Protein AF-X1MNC9-F1 (afdb_monomer_lite)

Radius of gyration: 22.68 Å; chains: 1; bounding box: 61×44×43 Å

pLDDT: mean 73.2, std 16.19, range [41.78, 92.62]

Secondary structure (DSSP, 8-state):
-HHHHHHHHHHHHHHHHHHHS-----------S------S-TT--SS--EEEETTEEEEEETTTTEEEETT-TTEEEETTEEEEEETTEEEEESBTTB-

Sequence (99 aa):
MRFKFLSLSAVVLACMTFMLVSCESFSIGLGSGRRHKHGPPPHAPAHGYRHKHQGVELVYDSGRGVYVVVDFPLHFYFKGHYYRYHEPHWEAGVHVDGP

Structure (mmCIF, N/CA/C/O backbone):
data_AF-X1MNC9-F1
#
_entry.id   AF-X1MNC9-F1
#
loop_
_atom_site.group_PDB
_atom_site.id
_atom_site.type_symbol
_atom_site.label_atom_id
_atom_site.label_alt_id
_atom_site.label_comp_id
_atom_site.label_asym_id
_atom_site.label_entity_id
_atom_site.label_seq_id
_atom_site.pdbx_PDB_ins_code
_atom_site.Cartn_x
_atom_site.Cartn_y
_atom_site.Cartn_z
_atom_site.occupancy
_atom_site.B_iso_or_equiv
_atom_site.auth_seq_id
_atom_site.auth_comp_id
_atom_site.auth_asym_id
_atom_site.auth_atom_id
_atom_site.pdbx_PDB_model_num
ATOM 1 N N . MET A 1 1 ? -50.392 20.813 26.097 1.00 53.41 1 MET A N 1
ATOM 2 C CA . MET A 1 1 ? -49.595 20.931 24.848 1.00 53.41 1 MET A CA 1
ATOM 3 C C . MET A 1 1 ? -48.078 20.838 25.067 1.00 53.41 1 MET A C 1
ATOM 5 O O . MET A 1 1 ? -47.412 20.285 24.207 1.00 53.41 1 MET A O 1
ATOM 9 N N . ARG A 1 2 ? -47.522 21.270 26.215 1.00 58.69 2 ARG A N 1
ATOM 10 C CA . ARG A 1 2 ? -46.071 21.229 26.516 1.00 58.69 2 ARG A CA 1
ATOM 11 C C . ARG A 1 2 ? -45.426 19.825 26.538 1.00 58.69 2 ARG A C 1
ATOM 13 O O . ARG A 1 2 ? -44.304 19.677 26.078 1.00 58.69 2 ARG A O 1
ATOM 20 N N . PHE A 1 3 ? -46.144 18.788 26.981 1.00 54.16 3 PHE A N 1
ATOM 21 C CA . PHE A 1 3 ? -45.600 17.421 27.110 1.00 54.16 3 PHE A CA 1
ATOM 22 C C . PHE A 1 3 ? -45.285 16.740 25.759 1.00 54.16 3 PHE A C 1
ATOM 24 O O . PHE A 1 3 ? -44.310 16.006 25.644 1.00 54.16 3 PHE A O 1
ATOM 31 N N . LYS A 1 4 ? -46.065 17.040 24.707 1.00 57.22 4 LYS A N 1
ATOM 32 C CA . LYS A 1 4 ? -45.836 16.515 23.346 1.00 57.22 4 LYS A CA 1
ATOM 33 C C . LYS A 1 4 ? -44.598 17.137 22.689 1.00 57.22 4 LYS A C 1
ATOM 35 O O . LYS A 1 4 ? -43.862 16.440 22.006 1.00 57.22 4 LYS A O 1
ATOM 40 N N . PHE A 1 5 ? -44.341 18.419 22.953 1.00 59.41 5 PHE A N 1
ATOM 41 C CA . PHE A 1 5 ? -43.135 19.113 22.486 1.00 59.41 5 PHE A CA 1
ATOM 42 C C . PHE A 1 5 ? -41.865 18.619 23.193 1.00 59.41 5 PHE A C 1
ATOM 44 O O . PHE A 1 5 ? -40.833 18.464 22.547 1.00 59.41 5 PHE A O 1
ATOM 51 N N . LEU A 1 6 ? -41.952 18.306 24.491 1.00 62.28 6 LEU A N 1
ATOM 52 C CA . LEU A 1 6 ? -40.858 17.690 25.254 1.00 62.28 6 LEU A CA 1
ATOM 53 C C . LEU A 1 6 ? -40.520 16.279 24.747 1.00 62.28 6 LEU A C 1
ATOM 55 O O . LEU A 1 6 ? -39.349 15.962 24.563 1.00 62.28 6 LEU A O 1
ATOM 59 N N . SER A 1 7 ? -41.537 15.463 24.454 1.00 70.69 7 SER A N 1
ATOM 60 C CA . SER A 1 7 ? -41.364 14.128 23.866 1.00 70.69 7 SER A CA 1
ATOM 61 C C . SER A 1 7 ? -40.752 14.180 22.461 1.00 70.69 7 SER A C 1
ATOM 63 O O . SER A 1 7 ? -39.821 13.431 22.182 1.00 70.69 7 SER A O 1
ATOM 65 N N . LEU A 1 8 ? -41.226 15.083 21.596 1.00 74.50 8 LEU A N 1
ATOM 66 C CA . LEU A 1 8 ? -40.704 15.225 20.235 1.00 74.50 8 LEU A CA 1
ATOM 67 C C . LEU A 1 8 ? -39.241 15.698 20.238 1.00 74.50 8 LEU A C 1
ATOM 69 O O . LEU A 1 8 ? -38.417 15.161 19.505 1.00 74.50 8 LEU A O 1
ATOM 73 N N . SER A 1 9 ? -38.911 16.657 21.108 1.00 76.69 9 SER A N 1
ATOM 74 C CA . SER A 1 9 ? -37.542 17.151 21.284 1.00 76.69 9 SER A CA 1
ATOM 75 C C . SER A 1 9 ? -36.590 16.046 21.753 1.00 76.69 9 SER A C 1
ATOM 77 O O . SER A 1 9 ? -35.512 15.880 21.185 1.00 76.69 9 SER A O 1
ATOM 79 N N . ALA A 1 10 ? -37.013 15.229 22.724 1.00 82.06 10 ALA A N 1
ATOM 80 C CA . ALA A 1 10 ? -36.211 14.115 23.225 1.00 82.06 10 ALA A CA 1
ATOM 81 C C . ALA A 1 10 ? -35.916 13.062 22.141 1.00 82.06 10 ALA A C 1
ATOM 83 O O . ALA A 1 10 ? -34.796 12.563 22.061 1.00 82.06 10 ALA A O 1
ATOM 84 N N . VAL A 1 11 ? -36.892 12.760 21.277 1.00 84.75 11 VAL A N 1
ATOM 85 C CA . VAL A 1 11 ? -36.710 11.816 20.160 1.00 84.75 11 VAL A CA 1
ATOM 86 C C . VAL A 1 11 ? -35.742 12.374 19.114 1.00 84.75 11 VAL A C 1
ATOM 88 O O . VAL A 1 11 ? -34.836 11.665 18.685 1.00 84.75 11 VAL A O 1
ATOM 91 N N . VAL A 1 12 ? -35.877 13.652 18.745 1.00 85.38 12 VAL A N 1
ATOM 92 C CA . VAL A 1 12 ? -34.975 14.301 17.777 1.00 85.38 12 VAL A CA 1
ATOM 93 C C . VAL A 1 12 ? -33.537 14.347 18.305 1.00 85.38 12 VAL A C 1
ATOM 95 O O . VAL A 1 12 ? -32.606 14.021 17.570 1.00 85.38 12 VAL A O 1
ATOM 98 N N . LEU A 1 13 ? -33.352 14.683 19.585 1.00 82.75 13 LEU A N 1
ATOM 99 C CA . LEU A 1 13 ? -32.039 14.668 20.237 1.00 82.75 13 LEU A CA 1
ATOM 100 C C . LEU A 1 13 ? -31.417 13.264 20.244 1.00 82.75 13 LEU A C 1
ATOM 102 O O . LEU A 1 13 ? -30.252 13.127 19.878 1.00 82.75 13 LEU A O 1
ATOM 106 N N . ALA A 1 14 ? -32.189 12.224 20.572 1.00 83.44 14 ALA A N 1
ATOM 107 C CA . ALA A 1 14 ? -31.706 10.842 20.560 1.00 83.44 14 ALA A CA 1
ATOM 108 C C . ALA A 1 14 ? -31.302 10.364 19.150 1.00 83.44 14 ALA A C 1
ATOM 110 O O . ALA A 1 14 ? -30.274 9.703 18.982 1.00 83.44 14 ALA A O 1
ATOM 111 N N . CYS A 1 15 ? -32.064 10.732 18.115 1.00 78.62 15 CYS A N 1
ATOM 112 C CA . CYS A 1 15 ? -31.718 10.415 16.728 1.00 78.62 15 CYS A CA 1
ATOM 113 C C . CYS A 1 15 ? -30.419 11.101 16.284 1.00 78.62 15 CYS A C 1
ATOM 115 O O . CYS A 1 15 ? -29.574 10.460 15.661 1.00 78.62 15 CYS A O 1
ATOM 117 N N . MET A 1 16 ? -30.226 12.373 16.644 1.00 77.25 16 MET A N 1
ATOM 118 C CA . MET A 1 16 ? -29.005 13.113 16.305 1.00 77.25 16 MET A CA 1
ATOM 119 C C . MET A 1 16 ? -27.770 12.532 17.006 1.00 77.25 16 MET A C 1
ATOM 121 O O . MET A 1 16 ? -26.710 12.440 16.393 1.00 77.25 16 MET A O 1
ATOM 125 N N . THR A 1 17 ? -27.902 12.062 18.253 1.00 76.25 17 THR A N 1
ATOM 126 C CA . THR A 1 17 ? -26.799 11.376 18.948 1.00 76.25 17 THR A CA 1
ATOM 127 C C . THR A 1 17 ? -26.445 10.036 18.308 1.00 76.25 17 THR A C 1
ATOM 129 O O . THR A 1 17 ? -25.268 9.707 18.222 1.00 76.25 17 THR A O 1
ATOM 132 N N . PHE A 1 18 ? -27.428 9.284 17.801 1.00 71.56 18 PHE A N 1
ATOM 133 C CA . PHE A 1 18 ? -27.176 8.002 17.131 1.00 71.56 18 PHE A CA 1
ATOM 134 C C . PHE A 1 18 ? -26.382 8.168 15.829 1.00 71.56 18 PHE A C 1
ATOM 136 O O . PHE A 1 18 ? -25.497 7.364 15.545 1.00 71.56 18 PHE A O 1
ATOM 143 N N . MET A 1 19 ? -26.648 9.234 15.071 1.00 70.19 19 MET A N 1
ATOM 144 C CA . MET A 1 19 ? -25.939 9.513 13.816 1.00 70.19 19 MET A CA 1
ATOM 145 C C . MET A 1 19 ? -24.476 9.930 14.032 1.00 70.19 19 MET A C 1
ATOM 147 O O . MET A 1 19 ? -23.644 9.692 13.163 1.00 70.19 19 MET A O 1
ATOM 151 N N . LEU A 1 20 ? -24.134 10.491 15.197 1.00 64.50 20 LEU A N 1
ATOM 152 C CA . LEU A 1 20 ? -22.756 10.872 15.537 1.00 64.50 20 LEU A CA 1
ATOM 153 C C . LEU A 1 20 ? -21.880 9.686 15.981 1.00 64.50 20 LEU A C 1
ATOM 155 O O . LEU A 1 20 ? -20.658 9.795 15.954 1.00 64.50 20 LEU A O 1
ATOM 159 N N . VAL A 1 21 ? -22.474 8.552 16.376 1.00 69.25 21 VAL A N 1
ATOM 160 C CA . VAL A 1 21 ? -21.730 7.356 16.826 1.00 69.25 21 VAL A CA 1
ATOM 161 C C . VAL A 1 21 ? -21.258 6.491 15.645 1.00 69.25 21 VAL A C 1
ATOM 163 O O . VAL A 1 21 ? -20.376 5.654 15.815 1.00 69.25 21 VAL A O 1
ATOM 166 N N . SER A 1 22 ? -21.751 6.725 14.423 1.00 59.16 22 SER A N 1
ATOM 167 C CA . SER A 1 22 ? -21.291 6.017 13.218 1.00 59.16 22 SER A CA 1
ATOM 168 C C . SER A 1 22 ? -20.057 6.686 12.602 1.00 59.16 22 SER A C 1
ATOM 170 O O . SER A 1 22 ? -20.014 7.027 11.425 1.00 59.16 22 SER A O 1
ATOM 172 N N . CYS A 1 23 ? -19.034 6.899 13.424 1.00 63.41 23 CYS A N 1
ATOM 173 C CA . CYS A 1 23 ? -17.688 7.174 12.945 1.00 63.41 23 CYS A CA 1
ATOM 174 C C . CYS A 1 23 ? -16.907 5.861 13.070 1.00 63.41 23 CYS A C 1
ATOM 176 O O . CYS A 1 23 ? -16.140 5.660 14.012 1.00 63.41 23 CYS A O 1
ATOM 178 N N . GLU A 1 24 ? -17.172 4.907 12.170 1.00 57.97 24 GLU A N 1
ATOM 179 C CA . GLU A 1 24 ? -16.297 3.742 12.040 1.00 57.97 24 GLU A CA 1
ATOM 180 C C . GLU A 1 24 ? -14.990 4.198 11.389 1.00 57.97 24 GLU A C 1
ATOM 182 O O . GLU A 1 24 ? -14.835 4.223 10.170 1.00 57.97 24 GLU A O 1
ATOM 187 N N . SER A 1 25 ? -14.022 4.570 12.221 1.00 57.12 25 SER A N 1
ATOM 188 C CA . SER A 1 25 ? -12.628 4.626 11.805 1.00 57.12 25 SER A CA 1
ATOM 189 C C . SER A 1 25 ? -12.165 3.193 11.558 1.00 57.12 25 SER A C 1
ATOM 191 O O . SER A 1 25 ? -11.808 2.478 12.497 1.00 57.12 25 SER A O 1
ATOM 193 N N . PHE A 1 26 ? -12.180 2.748 10.299 1.00 52.00 26 PHE A N 1
ATOM 194 C CA . PHE A 1 26 ? -11.531 1.496 9.923 1.00 52.00 26 PHE A CA 1
ATOM 195 C C . PHE A 1 26 ? -10.018 1.716 9.953 1.00 52.00 26 PHE A C 1
ATOM 197 O O . PHE A 1 26 ? -9.372 2.039 8.958 1.00 52.00 26 PHE A O 1
ATOM 204 N N . SER A 1 27 ? -9.445 1.593 11.145 1.00 48.81 27 SER A N 1
ATOM 205 C CA . SER A 1 27 ? -8.005 1.585 11.339 1.00 48.81 27 SER A CA 1
ATOM 206 C C . SER A 1 27 ? -7.459 0.320 10.683 1.00 48.81 27 SER A C 1
ATOM 208 O O . SER A 1 27 ? -7.536 -0.766 11.261 1.00 48.81 27 SER A O 1
ATOM 210 N N . ILE A 1 28 ? -6.887 0.437 9.480 1.00 49.81 28 ILE A N 1
ATOM 211 C CA . ILE A 1 28 ? -5.950 -0.574 8.988 1.00 49.81 28 ILE A CA 1
ATOM 212 C C . ILE A 1 28 ? -4.757 -0.485 9.930 1.00 49.81 28 ILE A C 1
ATOM 214 O O . ILE A 1 28 ? -3.872 0.354 9.777 1.00 49.81 28 ILE A O 1
ATOM 218 N N . GLY A 1 29 ? -4.789 -1.297 10.982 1.00 43.81 29 GLY A N 1
ATOM 219 C CA . GLY A 1 29 ? -3.680 -1.390 11.902 1.00 43.81 29 GLY A CA 1
ATOM 220 C C . GLY A 1 29 ? -2.434 -1.732 11.097 1.00 43.81 29 GLY A C 1
ATOM 221 O O . GLY A 1 29 ? -2.349 -2.814 10.514 1.00 43.81 29 GLY A O 1
ATOM 222 N N . LEU A 1 30 ? -1.436 -0.848 11.134 1.00 53.19 30 LEU A N 1
ATOM 223 C CA . LEU A 1 30 ? -0.024 -1.221 11.037 1.00 53.19 30 LEU A CA 1
ATOM 224 C C . LEU A 1 30 ? 0.287 -2.098 12.265 1.00 53.19 30 LEU A C 1
ATOM 226 O O . LEU A 1 30 ? 0.964 -1.703 13.209 1.00 53.19 30 LEU A O 1
ATOM 230 N N . GLY A 1 31 ? -0.354 -3.265 12.311 1.00 41.78 31 GLY A N 1
ATOM 231 C CA . GLY A 1 31 ? -0.428 -4.147 13.453 1.00 41.78 31 GLY A CA 1
ATOM 232 C C . GLY A 1 31 ? 0.892 -4.864 13.629 1.00 41.78 31 GLY A C 1
ATOM 233 O O . GLY A 1 31 ? 1.113 -5.943 13.084 1.00 41.78 31 GLY A O 1
ATOM 234 N N . SER A 1 32 ? 1.744 -4.290 14.470 1.00 64.94 32 SER A N 1
ATOM 235 C CA . SER A 1 32 ? 2.638 -5.068 15.314 1.00 64.94 32 SER A CA 1
ATOM 236 C C . SER A 1 32 ? 1.777 -6.062 16.115 1.00 64.94 32 SER A C 1
ATOM 238 O O . SER A 1 32 ? 1.083 -5.679 17.054 1.00 64.94 32 SER A O 1
ATOM 240 N N . GLY A 1 33 ? 1.807 -7.342 15.734 1.00 55.91 33 GLY A N 1
ATOM 241 C CA . GLY A 1 33 ? 1.338 -8.441 16.581 1.00 55.91 33 GLY A CA 1
ATOM 242 C C . GLY A 1 33 ? -0.008 -9.066 16.211 1.00 55.91 33 GLY A C 1
ATOM 243 O O . GLY A 1 33 ? -1.011 -8.843 16.874 1.00 55.91 33 GLY A O 1
ATOM 244 N N . ARG A 1 34 ? 0.013 -9.979 15.236 1.00 43.19 34 ARG A N 1
ATOM 245 C CA . ARG A 1 34 ? -0.403 -11.391 15.377 1.00 43.19 34 ARG A CA 1
ATOM 246 C C . ARG A 1 34 ? -0.052 -12.087 14.068 1.00 43.19 34 ARG A C 1
ATOM 248 O O . ARG A 1 34 ? -0.701 -11.886 13.050 1.00 43.19 34 ARG A O 1
ATOM 255 N N . ARG A 1 35 ? 1.006 -12.904 14.095 1.00 51.25 35 ARG A N 1
ATOM 256 C CA . ARG A 1 35 ? 1.369 -13.801 12.992 1.00 51.25 35 ARG A CA 1
ATOM 257 C C . ARG A 1 35 ? 0.251 -14.831 12.820 1.00 51.25 35 ARG A C 1
ATOM 259 O O . ARG A 1 35 ? 0.343 -15.936 13.351 1.00 51.25 35 ARG A O 1
ATOM 266 N N . HIS A 1 36 ? -0.813 -14.490 12.101 1.00 46.09 36 HIS A N 1
ATOM 267 C CA . HIS A 1 36 ? -1.624 -15.522 11.483 1.00 46.09 36 HIS A CA 1
ATOM 268 C C . HIS A 1 36 ? -0.720 -16.221 10.479 1.00 46.09 36 HIS A C 1
ATOM 270 O O . HIS A 1 36 ? -0.311 -15.639 9.479 1.00 46.09 36 HIS A O 1
ATOM 276 N N . LYS A 1 37 ? -0.358 -17.465 10.802 1.00 47.31 37 LYS A N 1
ATOM 277 C CA . LYS A 1 37 ? 0.381 -18.384 9.938 1.00 47.31 37 LYS A CA 1
ATOM 278 C C . LYS A 1 37 ? -0.489 -18.818 8.750 1.00 47.31 37 LYS A C 1
ATOM 280 O O . LYS A 1 37 ? -0.622 -20.007 8.487 1.00 47.31 37 LYS A O 1
ATOM 285 N N . HIS A 1 38 ? -1.085 -17.874 8.029 1.00 47.12 38 HIS A N 1
ATOM 286 C CA . HIS A 1 38 ? -1.386 -18.116 6.632 1.00 47.12 38 HIS A CA 1
ATOM 287 C C . HIS A 1 38 ? -0.023 -18.086 5.960 1.00 47.12 38 HIS A C 1
ATOM 289 O O . HIS A 1 38 ? 0.528 -17.025 5.670 1.00 47.12 38 HIS A O 1
ATOM 295 N N . GLY A 1 39 ? 0.577 -19.2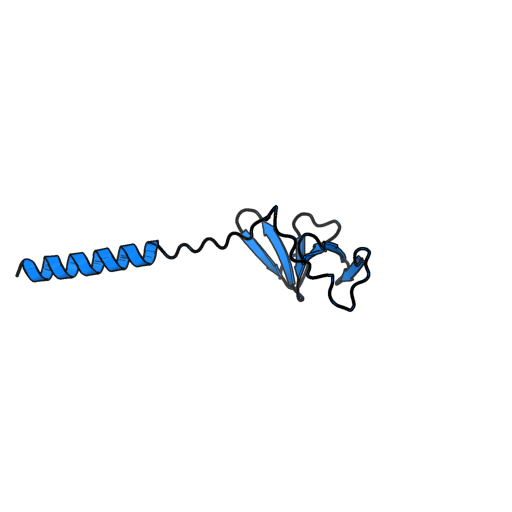71 5.833 1.00 49.94 39 GLY A N 1
ATOM 296 C CA . GLY A 1 39 ? 1.688 -19.436 4.917 1.00 49.94 39 GLY A CA 1
ATOM 297 C C .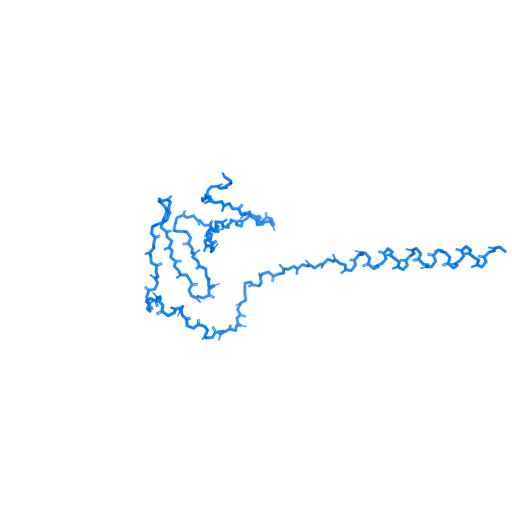 GLY A 1 39 ? 1.297 -18.838 3.561 1.00 49.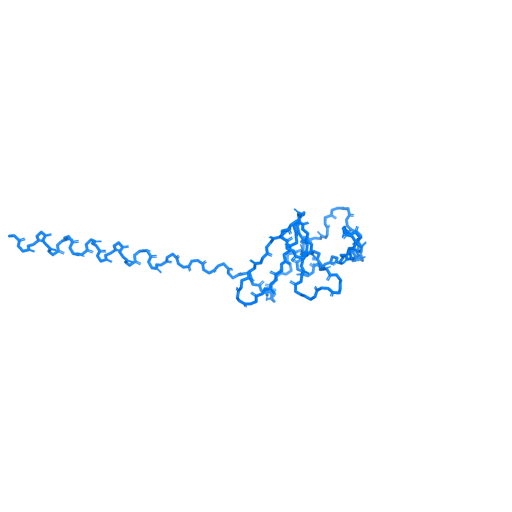94 39 GLY A C 1
ATOM 29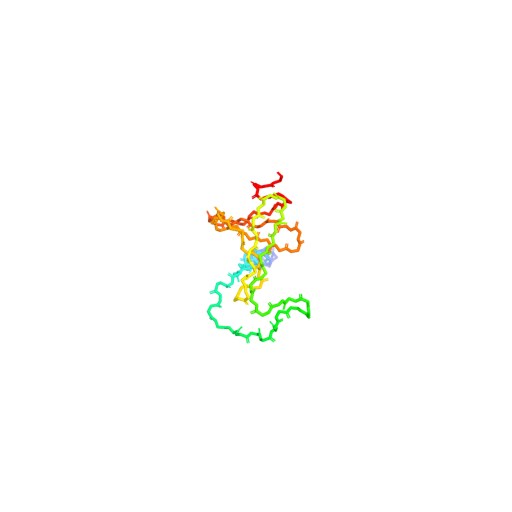8 O O . GLY A 1 39 ? 0.100 -18.743 3.260 1.00 49.94 39 GLY A O 1
ATOM 299 N N . PRO A 1 40 ? 2.278 -18.391 2.766 1.00 48.03 40 PRO A N 1
ATOM 300 C CA . PRO A 1 40 ? 2.011 -17.960 1.402 1.00 48.03 40 PRO A CA 1
ATOM 301 C C . PRO A 1 40 ? 1.060 -18.968 0.720 1.00 48.03 40 PRO A C 1
ATOM 303 O O . PRO A 1 40 ? 1.184 -20.169 0.984 1.00 48.03 40 PRO A O 1
ATOM 306 N N . PRO A 1 41 ? 0.080 -18.512 -0.088 1.00 53.12 41 PRO A N 1
ATOM 307 C CA . PRO A 1 41 ? -0.838 -19.399 -0.799 1.00 53.12 41 PRO A CA 1
ATOM 308 C C . PRO A 1 41 ? -0.079 -20.561 -1.462 1.00 53.12 41 PRO A C 1
ATOM 310 O O . PRO A 1 41 ? 1.081 -20.360 -1.815 1.00 53.12 41 PRO A O 1
ATOM 313 N N . PRO A 1 42 ? -0.697 -21.736 -1.693 1.00 48.62 42 PRO A N 1
ATOM 314 C CA . PRO A 1 42 ? -0.020 -22.979 -2.110 1.00 48.62 42 PRO A CA 1
ATOM 315 C C . PRO A 1 42 ? 0.938 -22.886 -3.313 1.00 48.62 42 PRO A C 1
ATOM 317 O O . PRO A 1 42 ? 1.717 -23.802 -3.555 1.00 48.62 42 PRO A O 1
ATOM 320 N N . HIS A 1 43 ? 0.882 -21.792 -4.072 1.00 55.88 43 HIS A N 1
ATOM 321 C CA . HIS A 1 43 ? 1.700 -21.517 -5.249 1.00 55.88 43 HIS A CA 1
ATOM 322 C C . HIS A 1 43 ? 2.785 -20.446 -5.042 1.00 55.88 43 HIS A C 1
ATOM 324 O O . HIS A 1 43 ? 3.442 -20.068 -6.008 1.00 55.88 43 HIS A O 1
ATOM 330 N N . ALA A 1 44 ? 2.984 -19.926 -3.829 1.00 46.53 44 ALA A N 1
ATOM 331 C CA . ALA A 1 44 ? 3.974 -18.887 -3.559 1.00 46.53 44 ALA A CA 1
ATOM 332 C C . ALA A 1 44 ? 5.267 -19.493 -2.950 1.00 46.53 44 ALA A C 1
ATOM 334 O O . ALA A 1 44 ? 5.219 -20.080 -1.866 1.00 46.53 44 ALA A O 1
ATOM 335 N N . PRO A 1 45 ? 6.428 -19.372 -3.631 1.00 48.09 45 PRO A N 1
ATOM 336 C CA . PRO A 1 45 ? 7.718 -19.854 -3.133 1.00 48.09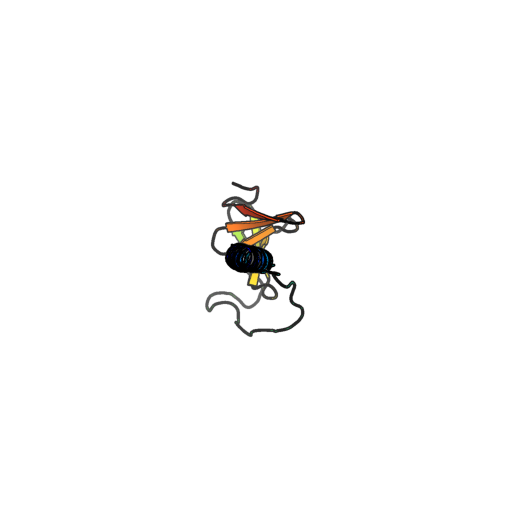 45 PRO A CA 1
ATOM 337 C C . PRO A 1 45 ? 8.141 -19.161 -1.830 1.00 48.09 45 PRO A C 1
ATOM 339 O O . PRO A 1 45 ? 7.802 -18.004 -1.590 1.00 48.09 45 PRO A O 1
ATOM 342 N N . ALA A 1 46 ? 8.954 -19.840 -1.015 1.00 54.84 46 ALA A N 1
ATOM 343 C CA . ALA A 1 46 ? 9.389 -19.392 0.315 1.00 54.84 46 ALA A CA 1
ATOM 344 C C . ALA A 1 46 ? 10.220 -18.084 0.348 1.00 54.84 46 ALA A C 1
ATOM 346 O O . ALA A 1 46 ? 10.550 -17.598 1.431 1.00 54.84 46 ALA A O 1
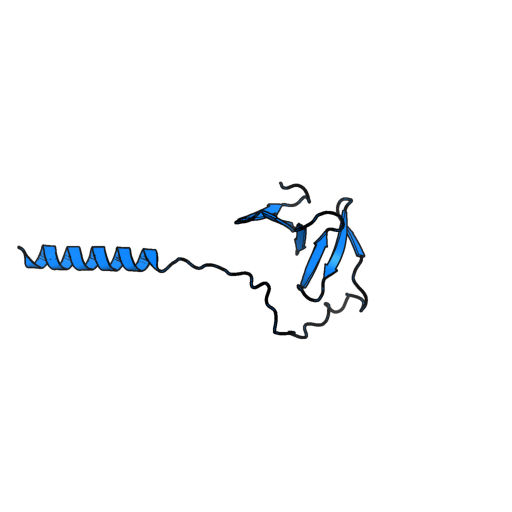ATOM 347 N N . HIS A 1 47 ? 10.570 -17.510 -0.808 1.00 51.88 47 HIS A N 1
ATOM 348 C CA . HIS A 1 47 ? 11.481 -16.372 -0.941 1.00 51.88 47 HIS A CA 1
ATOM 349 C C . HIS A 1 47 ? 10.869 -15.315 -1.871 1.00 51.88 47 HIS A C 1
ATOM 351 O O . HIS A 1 47 ? 11.110 -15.357 -3.069 1.00 51.88 47 HIS A O 1
ATOM 357 N N . GLY A 1 48 ? 10.047 -14.413 -1.317 1.00 56.22 48 GLY A N 1
ATOM 358 C CA . GLY A 1 48 ? 9.612 -13.140 -1.920 1.00 56.22 48 GLY A CA 1
ATOM 359 C C . GLY A 1 48 ? 9.336 -13.154 -3.429 1.00 56.22 48 GLY A C 1
ATOM 360 O O . GLY A 1 48 ? 10.247 -13.005 -4.238 1.00 56.22 48 GLY A O 1
ATOM 361 N N . TYR A 1 49 ? 8.067 -13.260 -3.822 1.00 69.56 49 TYR A N 1
ATOM 362 C CA . TYR A 1 49 ? 7.673 -13.169 -5.230 1.00 69.56 49 TYR A CA 1
ATOM 363 C C . TYR A 1 49 ? 8.022 -11.781 -5.785 1.00 69.56 49 TYR A C 1
ATOM 365 O O . TYR A 1 49 ? 7.386 -10.798 -5.403 1.00 69.56 49 TYR A O 1
ATOM 373 N N . ARG A 1 50 ? 9.039 -11.720 -6.656 1.00 69.12 50 ARG A N 1
ATOM 374 C CA . ARG A 1 50 ? 9.299 -10.597 -7.565 1.00 69.12 50 ARG A CA 1
ATOM 375 C C . ARG A 1 50 ? 8.503 -10.824 -8.840 1.00 69.12 50 ARG A C 1
ATOM 377 O O . ARG A 1 50 ? 8.671 -11.852 -9.496 1.00 69.12 50 ARG A O 1
ATOM 384 N N . HIS A 1 51 ? 7.643 -9.883 -9.195 1.00 75.62 51 HIS A N 1
ATOM 385 C CA . HIS A 1 51 ? 6.802 -9.984 -10.381 1.00 75.62 51 HIS A CA 1
ATOM 386 C C . HIS A 1 51 ? 6.698 -8.666 -11.103 1.00 75.62 51 HIS A C 1
ATOM 388 O O . HIS A 1 51 ? 6.498 -7.628 -10.489 1.00 75.62 51 HIS A O 1
ATOM 394 N N . LYS A 1 52 ? 6.818 -8.720 -12.425 1.00 81.12 52 LYS A N 1
ATOM 395 C CA . LYS A 1 52 ? 6.632 -7.549 -13.266 1.00 81.12 52 LYS A CA 1
ATOM 396 C C . LYS A 1 52 ? 5.164 -7.461 -13.651 1.00 81.12 52 LYS A C 1
ATOM 398 O O . LYS A 1 52 ? 4.670 -8.337 -14.356 1.00 81.12 52 LYS A O 1
ATOM 403 N N . HIS A 1 53 ? 4.490 -6.410 -13.202 1.00 81.50 53 HIS A N 1
ATOM 404 C CA . HIS A 1 53 ? 3.106 -6.116 -13.556 1.00 81.50 53 HIS A CA 1
ATOM 405 C C . HIS A 1 53 ? 3.031 -4.698 -14.111 1.00 81.50 53 HIS A C 1
ATOM 407 O O . HIS A 1 53 ? 3.523 -3.779 -13.471 1.00 81.50 53 HIS A O 1
ATOM 413 N N . GLN A 1 54 ? 2.470 -4.524 -15.311 1.00 84.06 54 GLN A N 1
ATOM 414 C CA . GLN A 1 54 ? 2.304 -3.210 -15.959 1.00 84.06 54 GLN A CA 1
ATOM 415 C C . GLN A 1 54 ? 3.574 -2.329 -15.965 1.00 84.06 54 GLN A C 1
ATOM 417 O O . GLN A 1 54 ? 3.513 -1.119 -15.793 1.00 84.06 54 GLN A O 1
ATOM 422 N N . GLY A 1 55 ? 4.747 -2.940 -16.148 1.00 85.94 55 GLY A N 1
ATOM 423 C CA . GLY A 1 55 ? 6.024 -2.218 -16.207 1.00 85.94 55 GLY A CA 1
ATOM 424 C C . GLY A 1 55 ? 6.668 -1.906 -14.853 1.00 85.94 55 GLY A C 1
ATOM 425 O O . GLY A 1 55 ? 7.823 -1.492 -14.843 1.00 85.94 55 GLY A O 1
ATOM 426 N N . VAL A 1 56 ? 5.997 -2.179 -13.730 1.00 88.81 56 VAL A N 1
ATOM 427 C CA . VAL A 1 56 ? 6.576 -2.044 -12.384 1.00 88.81 56 VAL A CA 1
ATOM 428 C C . VAL A 1 56 ? 6.952 -3.396 -11.792 1.00 88.81 56 VAL A C 1
ATOM 430 O O . VAL A 1 56 ? 6.377 -4.433 -12.134 1.00 88.81 56 VAL A O 1
ATOM 433 N N . GLU A 1 57 ? 7.937 -3.396 -10.898 1.00 90.44 57 GLU A N 1
ATOM 434 C CA . GLU A 1 57 ? 8.310 -4.580 -10.132 1.00 90.44 57 GLU A CA 1
ATOM 435 C C . GLU A 1 57 ? 7.519 -4.622 -8.818 1.00 90.44 57 GLU A C 1
ATOM 437 O O . GLU A 1 57 ? 7.395 -3.633 -8.105 1.00 90.44 57 GLU A O 1
ATOM 442 N N . LEU A 1 58 ? 6.950 -5.781 -8.509 1.00 87.88 58 LEU A N 1
ATOM 443 C CA . LEU A 1 58 ? 6.165 -6.053 -7.314 1.00 87.88 58 LEU A CA 1
ATOM 444 C C . LEU A 1 58 ? 6.920 -7.054 -6.447 1.00 87.88 58 LEU A C 1
ATOM 446 O O . LEU A 1 58 ? 7.304 -8.109 -6.945 1.00 87.88 58 LEU A O 1
ATOM 450 N N . VAL A 1 59 ? 7.085 -6.762 -5.158 1.00 87.25 59 VAL A N 1
ATOM 451 C CA . VAL A 1 59 ? 7.687 -7.673 -4.173 1.00 87.25 59 VAL A CA 1
ATOM 452 C C . VAL A 1 59 ? 6.643 -8.049 -3.135 1.00 87.25 59 VAL A C 1
ATOM 454 O O . VAL A 1 59 ? 6.104 -7.182 -2.452 1.00 87.25 59 VAL A O 1
ATOM 457 N N . TYR A 1 60 ? 6.352 -9.342 -2.993 1.00 84.50 60 TYR A N 1
ATOM 458 C CA . TYR A 1 60 ? 5.424 -9.797 -1.956 1.00 84.50 60 TYR A CA 1
ATOM 459 C C . TYR A 1 60 ? 6.013 -9.611 -0.554 1.00 84.50 60 TYR A C 1
ATOM 461 O O . TYR A 1 60 ? 7.037 -10.210 -0.219 1.00 84.50 60 TYR A O 1
ATOM 469 N N . ASP A 1 61 ? 5.324 -8.837 0.280 1.00 79.81 61 ASP A N 1
ATOM 470 C CA . ASP A 1 61 ? 5.625 -8.680 1.698 1.00 79.81 61 ASP A CA 1
ATOM 471 C C . ASP A 1 61 ? 4.712 -9.603 2.512 1.00 79.81 61 ASP A C 1
ATOM 473 O O . ASP A 1 61 ? 3.551 -9.293 2.797 1.00 79.81 61 ASP A O 1
ATOM 477 N N . SER A 1 62 ? 5.248 -10.754 2.924 1.00 76.06 62 SER A N 1
ATOM 478 C CA . SER A 1 62 ? 4.513 -11.723 3.744 1.00 76.06 62 SER A CA 1
ATOM 479 C C . SER A 1 62 ? 4.152 -11.203 5.138 1.00 76.06 62 SER A C 1
ATOM 481 O O . SER A 1 62 ? 3.272 -11.770 5.779 1.00 76.06 62 SER A O 1
ATOM 483 N N . GLY A 1 63 ? 4.827 -10.159 5.631 1.00 78.06 63 GLY A N 1
ATOM 484 C CA . GLY A 1 63 ? 4.485 -9.516 6.899 1.00 78.06 63 GLY A CA 1
ATOM 485 C C . GLY A 1 63 ? 3.189 -8.710 6.816 1.00 78.06 63 GLY A C 1
ATOM 486 O O . GLY A 1 63 ? 2.500 -8.573 7.824 1.00 78.06 63 GLY A O 1
ATOM 487 N N . ARG A 1 64 ? 2.845 -8.218 5.618 1.00 77.12 64 ARG A N 1
ATOM 488 C CA . ARG A 1 64 ? 1.656 -7.390 5.355 1.00 77.12 64 ARG A CA 1
ATOM 489 C C . ARG A 1 64 ? 0.583 -8.089 4.515 1.00 77.12 64 ARG A C 1
ATOM 491 O O . ARG A 1 64 ? -0.554 -7.637 4.495 1.00 77.12 64 ARG A O 1
ATOM 498 N N . GLY A 1 65 ? 0.923 -9.182 3.831 1.00 79.75 65 GLY A N 1
ATOM 499 C CA . GLY A 1 65 ? -0.002 -9.916 2.963 1.00 79.75 65 GLY A CA 1
ATOM 500 C C . GLY A 1 65 ? -0.328 -9.199 1.648 1.00 79.75 65 GLY A C 1
ATOM 501 O O . GLY A 1 65 ? -1.379 -9.450 1.061 1.00 79.75 65 GLY A O 1
ATOM 502 N N . VAL A 1 66 ? 0.548 -8.300 1.192 1.00 83.31 66 VAL A N 1
ATOM 503 C CA . VAL A 1 66 ? 0.364 -7.481 -0.020 1.00 83.31 66 VAL A CA 1
ATOM 504 C C . VAL A 1 66 ? 1.636 -7.459 -0.862 1.00 83.31 66 VAL A C 1
ATOM 506 O O . VAL A 1 66 ? 2.726 -7.751 -0.367 1.00 83.31 66 VAL A O 1
ATOM 509 N N . TYR A 1 67 ? 1.511 -7.088 -2.135 1.00 89.06 67 TYR A N 1
ATOM 510 C CA . TYR A 1 67 ? 2.666 -6.730 -2.950 1.00 89.06 67 TYR A CA 1
ATOM 511 C C . TYR A 1 67 ? 3.050 -5.277 -2.691 1.00 89.06 67 TYR A C 1
ATOM 513 O O . TYR A 1 67 ? 2.191 -4.403 -2.704 1.00 89.06 67 TYR A O 1
ATOM 521 N N . VAL A 1 68 ? 4.332 -5.013 -2.475 1.00 90.50 68 VAL A N 1
ATOM 522 C CA . VAL A 1 68 ? 4.902 -3.664 -2.452 1.00 90.50 68 VAL A CA 1
ATOM 523 C C . VAL A 1 68 ? 5.397 -3.347 -3.855 1.00 90.50 68 VAL A C 1
ATOM 525 O O . VAL A 1 68 ? 6.068 -4.180 -4.469 1.00 90.50 68 VAL A O 1
ATOM 528 N N . VAL A 1 69 ? 5.060 -2.166 -4.364 1.00 91.44 69 VAL A N 1
ATOM 529 C CA . VAL A 1 69 ? 5.565 -1.703 -5.658 1.00 91.44 69 VAL A CA 1
ATOM 530 C C . VAL A 1 69 ? 6.981 -1.162 -5.452 1.00 91.44 69 VAL A C 1
ATOM 532 O O . VAL A 1 69 ? 7.199 -0.238 -4.671 1.00 91.44 69 VAL A O 1
ATOM 535 N N . VAL A 1 70 ? 7.962 -1.772 -6.110 1.00 88.38 70 VAL A N 1
ATOM 536 C CA . VAL A 1 70 ? 9.370 -1.359 -6.053 1.00 88.38 70 VAL A CA 1
ATOM 537 C C . VAL A 1 70 ? 9.510 0.024 -6.682 1.00 88.38 70 VAL A C 1
ATOM 539 O O . VAL A 1 70 ? 8.860 0.298 -7.681 1.00 88.38 70 VAL A O 1
ATOM 542 N N . ASP A 1 71 ? 10.337 0.880 -6.081 1.00 90.12 71 ASP A N 1
ATOM 543 C CA . ASP A 1 71 ? 10.583 2.284 -6.462 1.00 90.12 71 ASP A CA 1
ATOM 544 C C . ASP A 1 71 ? 9.410 3.262 -6.256 1.00 90.12 71 ASP A C 1
ATOM 546 O O . ASP A 1 71 ? 9.598 4.472 -6.370 1.00 90.12 71 ASP A O 1
ATOM 550 N N . PHE A 1 72 ? 8.234 2.778 -5.843 1.00 89.44 72 PHE A N 1
ATOM 551 C CA . PHE A 1 72 ? 7.073 3.612 -5.526 1.00 89.44 72 PHE A CA 1
ATOM 552 C C . PHE A 1 72 ? 6.767 3.550 -4.019 1.00 89.44 72 PHE A C 1
ATOM 554 O O . PHE A 1 72 ? 6.070 2.642 -3.551 1.00 89.44 72 PHE A O 1
ATOM 561 N N . PRO A 1 73 ? 7.280 4.495 -3.207 1.00 89.50 73 PRO A N 1
ATOM 562 C CA . PRO A 1 73 ? 7.027 4.492 -1.771 1.00 89.50 73 PRO A CA 1
ATOM 563 C C . PRO A 1 73 ? 5.528 4.621 -1.496 1.00 89.50 73 PRO A C 1
ATOM 565 O O . PRO A 1 73 ? 4.820 5.346 -2.191 1.00 89.50 73 PRO A O 1
ATOM 568 N N . LEU A 1 74 ? 5.042 3.913 -0.474 1.00 90.44 74 LEU A N 1
ATOM 569 C CA . LEU A 1 74 ? 3.625 3.905 -0.077 1.00 90.44 74 LEU A CA 1
ATOM 570 C C . LEU A 1 74 ? 2.650 3.385 -1.153 1.00 90.44 74 LEU A C 1
ATOM 572 O O . LEU A 1 74 ? 1.442 3.589 -1.019 1.00 90.44 74 LEU A O 1
ATOM 576 N N . HIS A 1 75 ? 3.153 2.698 -2.185 1.00 92.50 75 HIS A N 1
ATOM 577 C CA . HIS A 1 75 ? 2.330 2.013 -3.178 1.00 92.50 75 HIS A CA 1
ATOM 578 C C . HIS A 1 75 ? 2.321 0.504 -2.934 1.00 92.50 75 HIS A C 1
ATOM 580 O O . HIS A 1 75 ? 3.350 -0.143 -2.708 1.00 92.50 75 HIS A O 1
ATOM 586 N N . PHE A 1 76 ? 1.130 -0.067 -3.023 1.00 91.62 76 PHE A N 1
ATOM 587 C CA . PHE A 1 76 ? 0.865 -1.476 -2.796 1.00 91.62 76 PHE A CA 1
ATOM 588 C C . PHE A 1 76 ? 0.014 -2.023 -3.935 1.00 91.62 76 PHE A C 1
ATOM 590 O O . PHE A 1 76 ? -0.743 -1.290 -4.561 1.00 91.62 76 PHE A O 1
ATOM 597 N N . TYR A 1 77 ? 0.109 -3.320 -4.190 1.00 89.06 77 TYR A N 1
ATOM 598 C CA . TYR A 1 77 ? -0.722 -4.008 -5.163 1.00 89.06 77 TYR A CA 1
ATOM 599 C C . TYR A 1 77 ? -1.432 -5.187 -4.503 1.00 89.06 77 TYR A C 1
ATOM 601 O O . TYR A 1 77 ? -0.825 -6.030 -3.829 1.00 89.06 77 TYR A O 1
ATOM 609 N N . PHE A 1 78 ? -2.747 -5.245 -4.683 1.00 87.62 78 PHE A N 1
ATOM 610 C CA . PHE A 1 78 ? -3.576 -6.302 -4.128 1.00 87.62 78 PHE A CA 1
ATOM 611 C C . PHE A 1 78 ? -4.786 -6.557 -5.026 1.00 87.62 78 PHE A C 1
ATOM 613 O O . PHE A 1 78 ? -5.505 -5.636 -5.398 1.00 87.62 78 PHE A O 1
ATOM 620 N N . LYS A 1 79 ? -5.012 -7.829 -5.378 1.00 85.31 79 LYS A N 1
ATOM 621 C CA . LYS A 1 79 ? -6.178 -8.293 -6.155 1.00 85.31 79 LYS A CA 1
ATOM 622 C C . LYS A 1 79 ? -6.495 -7.470 -7.423 1.00 85.31 79 LYS A C 1
ATOM 624 O O . LYS A 1 79 ? -7.660 -7.226 -7.708 1.00 85.31 79 LYS A O 1
ATOM 629 N N . GLY A 1 80 ? -5.484 -7.078 -8.200 1.00 86.31 80 GLY A N 1
ATOM 630 C CA . GLY A 1 80 ? -5.708 -6.353 -9.461 1.00 86.31 80 GLY A CA 1
ATOM 631 C C . GLY A 1 80 ? -5.769 -4.834 -9.331 1.00 86.31 80 GLY A C 1
ATOM 632 O O . GLY A 1 80 ? -5.952 -4.159 -10.338 1.00 86.31 80 GLY A O 1
ATOM 633 N N . HIS A 1 81 ? -5.601 -4.298 -8.123 1.00 90.56 81 HIS A N 1
ATOM 634 C CA . HIS A 1 81 ? -5.632 -2.865 -7.867 1.00 90.56 81 HIS A CA 1
ATOM 635 C C . HIS A 1 81 ? -4.328 -2.389 -7.238 1.00 90.56 81 HIS A C 1
ATOM 637 O O . HIS A 1 81 ? -3.736 -3.072 -6.395 1.00 90.56 81 HIS A O 1
ATOM 643 N N . TYR A 1 82 ? -3.919 -1.191 -7.639 1.00 92.38 82 TYR A N 1
ATOM 644 C CA . TYR A 1 82 ? -2.888 -0.415 -6.976 1.00 92.38 82 TYR A CA 1
ATOM 645 C C . TYR A 1 82 ? -3.526 0.435 -5.886 1.00 92.38 82 TYR A C 1
ATOM 647 O O . TYR A 1 82 ? -4.563 1.056 -6.104 1.00 92.38 82 TYR A O 1
ATOM 655 N N . TYR A 1 83 ? -2.894 0.455 -4.720 1.00 92.19 83 TYR A N 1
ATOM 656 C CA . TYR A 1 83 ? -3.282 1.251 -3.568 1.00 92.19 83 TYR A CA 1
ATOM 657 C C . TYR A 1 83 ? -2.146 2.201 -3.229 1.00 92.19 83 TYR A C 1
ATOM 659 O O . TYR A 1 83 ? -1.011 1.761 -3.044 1.00 92.19 83 TYR A O 1
ATOM 667 N N . ARG A 1 84 ? -2.456 3.487 -3.109 1.00 92.62 84 ARG A N 1
ATOM 668 C CA . ARG A 1 84 ? -1.513 4.534 -2.721 1.00 92.62 84 ARG A CA 1
ATOM 669 C C . ARG A 1 84 ? -2.002 5.202 -1.453 1.00 92.62 84 ARG A C 1
ATOM 671 O O . ARG A 1 84 ? -3.164 5.595 -1.369 1.00 92.62 84 ARG A O 1
ATOM 678 N N . TYR A 1 85 ? -1.111 5.333 -0.480 1.00 88.50 85 TYR A N 1
ATOM 679 C CA . TYR A 1 85 ? -1.403 6.096 0.723 1.00 88.50 85 TYR A CA 1
ATOM 680 C C . TYR A 1 85 ? -0.901 7.531 0.575 1.00 88.50 85 TYR A C 1
ATOM 682 O O . TYR A 1 85 ? 0.304 7.755 0.457 1.00 88.50 85 TYR A O 1
ATOM 690 N N . HIS A 1 86 ? -1.831 8.482 0.611 1.00 87.88 86 HIS A N 1
ATOM 691 C CA . HIS A 1 86 ? -1.564 9.911 0.736 1.00 87.88 86 HIS A CA 1
ATOM 692 C C . HIS A 1 86 ? -2.219 10.372 2.016 1.00 87.88 86 HIS A C 1
ATOM 694 O O . HIS A 1 86 ? -3.429 10.528 2.042 1.00 87.88 86 HIS A O 1
ATOM 700 N N . GLU A 1 87 ? -1.455 10.560 3.088 1.00 83.75 87 GLU A N 1
ATOM 701 C CA . GLU A 1 87 ? -2.040 10.979 4.361 1.00 83.75 87 GLU A CA 1
ATOM 702 C C . GLU A 1 87 ? -2.986 12.191 4.165 1.00 83.75 87 GLU A C 1
ATOM 704 O O . GLU A 1 87 ? -2.556 13.202 3.602 1.00 83.75 87 GLU A O 1
ATOM 709 N N . PRO A 1 88 ? -4.267 12.109 4.586 1.00 89.31 88 PRO A N 1
ATOM 710 C CA . PRO A 1 88 ? -4.878 11.070 5.428 1.00 89.31 88 PRO A CA 1
ATOM 711 C C . PRO A 1 88 ? -5.664 9.968 4.682 1.00 89.31 88 PRO A C 1
ATOM 713 O O . PRO A 1 88 ? -6.281 9.122 5.331 1.00 89.31 88 PRO A O 1
ATOM 716 N N . HIS A 1 89 ? -5.718 9.978 3.352 1.00 87.69 89 HIS A N 1
ATOM 717 C CA . HIS A 1 89 ? -6.584 9.114 2.552 1.00 87.69 89 HIS A CA 1
ATOM 718 C C . HIS A 1 89 ? -5.841 8.029 1.757 1.00 87.69 89 HIS A C 1
ATOM 720 O O . HIS A 1 89 ? -4.638 8.060 1.503 1.00 87.69 89 HIS A O 1
ATOM 726 N N . TRP A 1 90 ? -6.606 7.017 1.360 1.00 89.88 90 TRP A N 1
ATOM 727 C CA . TRP A 1 90 ? -6.158 5.971 0.449 1.00 89.88 90 TRP A CA 1
ATOM 728 C C . TRP A 1 90 ? -6.760 6.202 -0.929 1.00 89.88 90 TRP A C 1
ATOM 730 O O . TRP A 1 90 ? -7.949 6.494 -1.055 1.00 89.88 90 TRP A O 1
ATOM 740 N N . GLU A 1 91 ? -5.947 6.017 -1.959 1.00 91.44 91 GLU A N 1
ATOM 741 C CA . GLU A 1 91 ? -6.373 6.021 -3.354 1.00 91.44 91 GLU A CA 1
ATOM 742 C C . GLU A 1 91 ? -6.231 4.615 -3.930 1.00 91.44 91 GLU A C 1
ATOM 744 O O . GLU A 1 91 ? -5.267 3.910 -3.625 1.00 91.44 91 GLU A O 1
ATOM 749 N N . ALA A 1 92 ? -7.191 4.211 -4.763 1.00 91.38 92 ALA A N 1
ATOM 750 C CA . ALA A 1 92 ? -7.164 2.942 -5.476 1.00 91.38 92 ALA A CA 1
ATOM 751 C C . ALA A 1 92 ? -7.282 3.184 -6.986 1.00 91.38 92 ALA A C 1
ATOM 753 O O . ALA A 1 92 ? -8.107 3.985 -7.424 1.00 91.38 92 ALA A O 1
ATOM 754 N N . GLY A 1 93 ? -6.475 2.476 -7.771 1.00 89.75 93 GLY A N 1
ATOM 755 C CA . GLY A 1 93 ? -6.432 2.579 -9.229 1.00 89.75 93 GLY A CA 1
ATOM 756 C C . GLY A 1 93 ? -6.170 1.229 -9.888 1.00 89.75 93 GLY A C 1
ATOM 757 O O . GLY A 1 93 ? -5.792 0.257 -9.230 1.00 89.75 93 GLY A O 1
ATOM 758 N N . VAL A 1 94 ? -6.402 1.150 -11.197 1.00 89.81 94 VAL A N 1
ATOM 759 C CA . VAL A 1 94 ? -6.016 -0.022 -12.009 1.00 89.81 94 VAL A CA 1
ATOM 760 C C . VAL A 1 94 ? -4.592 0.106 -12.556 1.00 89.81 94 VAL A C 1
ATOM 762 O O . VAL A 1 94 ? -3.979 -0.910 -12.886 1.00 89.81 94 VAL A O 1
ATOM 765 N N . HIS A 1 95 ? -4.058 1.330 -12.570 1.00 89.12 95 HIS A N 1
ATOM 766 C CA . HIS A 1 95 ? -2.675 1.658 -12.893 1.00 89.12 95 HIS A CA 1
ATOM 767 C C . HIS A 1 95 ? -1.937 2.150 -11.644 1.00 89.12 95 HIS A C 1
ATOM 769 O O . HIS A 1 95 ? -2.552 2.595 -10.672 1.00 89.12 95 HIS A O 1
ATOM 775 N N . VAL A 1 96 ? -0.605 2.084 -11.676 1.00 86.62 96 VAL A N 1
ATOM 776 C CA . VAL A 1 96 ? 0.247 2.523 -10.558 1.00 86.62 96 VAL A CA 1
ATOM 777 C C . VAL A 1 96 ? 0.096 4.019 -10.248 1.00 86.62 96 VAL A C 1
ATOM 779 O O . VAL A 1 96 ? 0.195 4.412 -9.088 1.00 86.62 96 VAL A O 1
ATOM 782 N N . ASP A 1 97 ? -0.216 4.842 -11.250 1.00 86.19 97 ASP A N 1
ATOM 783 C CA . ASP A 1 97 ? -0.268 6.301 -11.110 1.00 86.19 97 ASP A CA 1
ATOM 784 C C . ASP A 1 97 ? -1.626 6.845 -10.620 1.00 86.19 97 ASP A C 1
ATOM 786 O O . ASP A 1 97 ? -1.708 7.999 -10.179 1.00 86.19 97 ASP A O 1
ATOM 790 N N . GLY A 1 98 ? -2.681 6.027 -10.634 1.00 72.44 98 GLY A N 1
ATOM 791 C CA . GLY A 1 98 ? -4.064 6.452 -10.397 1.00 72.44 98 GLY A CA 1
ATOM 792 C C . GLY A 1 98 ? -5.020 5.797 -11.399 1.00 72.44 98 GLY A C 1
ATOM 793 O O . GLY A 1 98 ? -4.642 4.775 -11.969 1.00 72.44 98 GLY A O 1
ATOM 794 N N . PRO A 1 99 ? -6.258 6.295 -11.590 1.00 55.34 99 PRO A N 1
ATOM 795 C CA . PRO A 1 99 ? -7.118 5.840 -12.690 1.00 55.34 99 PRO A CA 1
ATOM 796 C C . PRO A 1 99 ? -6.360 5.710 -14.021 1.00 55.34 99 PRO A C 1
ATOM 798 O O . PRO A 1 99 ? -5.566 6.622 -14.338 1.00 55.34 99 PRO A O 1
#

Organism: NCBI:txid412755

Foldseek 3Di:
DVVVVVVVVVVVVVVVVVVVVPPPPPPPPPDPDDPPPPPDPPPDDPAWDFDQDPNWTWTQDSVNRWTDTPPDPQWTDDDQWIWHDDPPDIAIANDNVHD